Protein AF-A0A2G6ALK1-F1 (afdb_monomer)

Nearest PDB structures (foldseek):
  8uc6-assembly1_C  TM=1.997E-01  e=7.780E+00  Homo sapiens
  8w7u-assembly1_A  TM=1.482E-01  e=9.061E+00  Ureaplasma diversum

Foldseek 3Di:
DQAAAADQDPCNVVLLCQLPPLLAVPSVQVSLQVLLRYLYPVSLVSLVCQLVDPLFLNSNQSSVVSCVVSVHDDDHDDDDPDQSDPPVLVLLVVLLVVDDPPDDLVNSLVSCCVPPSNNSNSQCNHCPPCSSVVSRVSNVVD

Secondary structure (DSSP, 8-state):
----B-SPPTTHHHHHHHHT-TT-HHHHHHHHHHHTTB--HHHHHHHHHHHHH-SSHHHHHHHHHHHHHTT---PPPPPPSS-SSTTHHHHHHHHHHTS-TT--HHHHHHHHHHH-HHHHHHHHHHHGGGHHHHHHHHHHT-

Sequence (1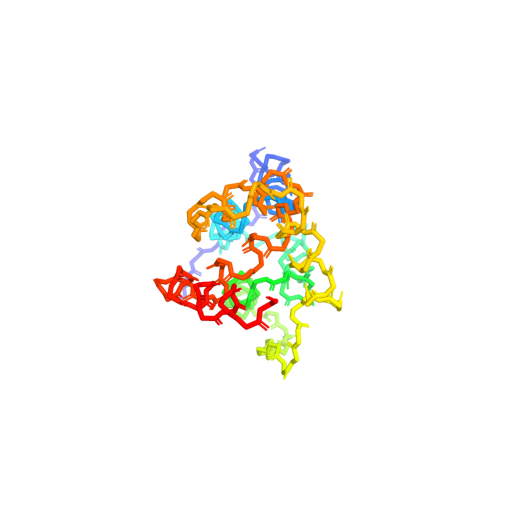42 aa):
MKQFETALPEQYQSLKKQANYTSSWRERLEAVNILSDYQHDKVIDLLKNRMQHDTVHQVQLAAYEALVAFGEDVEKPSPARFDIIKNTDKIFLRVKKSLPKDHTVADFADKLKRMRVDVFDAYEGDKGAEFMNWLEERWAKL

Mean predicted aligned error: 2.94 Å

Radius of gyration: 17.6 Å; Cα contacts (8 Å, |Δi|>4): 154; chains: 1; bounding box: 42×24×49 Å

pLDDT: mean 96.62, std 3.62, range [68.0, 98.81]

Solvent-accessible surface area (backbone atoms only — not comparable to full-atom values): 8066 Å² total; per-residue (Å²): 131,88,85,60,42,59,61,79,60,92,58,43,71,57,38,53,49,34,48,65,38,68,71,35,57,65,46,20,35,50,28,43,58,63,47,56,46,32,62,26,71,75,47,52,55,51,29,54,50,34,29,75,64,51,72,24,56,65,42,15,48,54,22,43,54,35,40,49,74,72,68,50,96,74,82,81,76,75,76,76,91,62,73,84,50,86,65,50,67,63,51,52,46,54,54,56,70,73,49,66,97,83,62,50,63,64,56,47,50,55,49,35,41,75,76,39,30,56,59,42,28,29,46,40,56,65,42,49,92,47,26,65,62,55,48,41,61,49,56,75,73,99

Structure (mmCIF, N/CA/C/O backbone):
data_AF-A0A2G6ALK1-F1
#
_entry.id   AF-A0A2G6ALK1-F1
#
loop_
_atom_site.group_PDB
_atom_site.id
_atom_site.type_symbol
_atom_site.label_atom_id
_atom_site.label_alt_id
_atom_site.label_comp_id
_atom_site.label_asym_id
_atom_site.label_entity_id
_atom_site.label_seq_id
_atom_site.pdbx_PDB_ins_code
_atom_site.Cartn_x
_atom_site.Cartn_y
_atom_site.Cartn_z
_atom_site.occupancy
_atom_site.B_iso_or_equiv
_atom_site.auth_seq_id
_atom_site.auth_comp_id
_atom_site.auth_asym_id
_atom_site.auth_atom_id
_atom_site.pdbx_PDB_model_num
ATOM 1 N N . MET A 1 1 ? -11.196 -13.275 24.392 1.00 68.00 1 MET A N 1
ATOM 2 C CA . MET A 1 1 ? -11.306 -12.036 23.595 1.00 68.00 1 MET A CA 1
ATOM 3 C C . MET A 1 1 ? -10.026 -11.250 23.788 1.00 68.00 1 MET A C 1
ATOM 5 O O . MET A 1 1 ? -9.578 -11.161 24.926 1.00 68.00 1 MET A O 1
ATOM 9 N N . LYS A 1 2 ? -9.415 -10.763 22.702 1.00 83.12 2 LYS A N 1
ATOM 10 C CA . LYS A 1 2 ? -8.300 -9.812 22.788 1.00 83.12 2 LYS A CA 1
ATOM 11 C C . LYS A 1 2 ? -8.836 -8.537 23.455 1.00 83.12 2 LYS A C 1
ATOM 13 O O . LYS A 1 2 ? -9.953 -8.132 23.146 1.00 83.12 2 LYS A O 1
ATOM 18 N N . GLN A 1 3 ? -8.106 -7.987 24.421 1.00 90.75 3 GLN A N 1
ATOM 19 C CA . GLN A 1 3 ? -8.417 -6.670 24.978 1.00 90.75 3 GLN A CA 1
ATOM 20 C C . GLN A 1 3 ? -7.775 -5.613 24.079 1.00 90.75 3 GLN A C 1
ATOM 22 O O . GLN A 1 3 ? -6.651 -5.814 23.620 1.00 90.75 3 GLN A O 1
ATOM 27 N N . PHE A 1 4 ? -8.502 -4.530 23.817 1.00 96.44 4 PHE A N 1
ATOM 28 C CA . PHE A 1 4 ? -8.040 -3.410 23.004 1.00 96.44 4 PHE A CA 1
ATOM 29 C C . PHE A 1 4 ? -7.939 -2.158 23.862 1.00 96.44 4 PHE A C 1
ATOM 31 O O . PHE A 1 4 ? -8.767 -1.937 24.749 1.00 96.44 4 PHE A O 1
ATOM 38 N N . GLU A 1 5 ? -6.956 -1.321 23.559 1.00 96.81 5 GLU A N 1
ATOM 39 C CA . GLU A 1 5 ? -6.865 0.012 24.135 1.00 96.81 5 GLU A CA 1
ATOM 40 C C . GLU A 1 5 ? -7.932 0.908 23.503 1.00 96.81 5 GLU A C 1
ATOM 42 O O . GLU A 1 5 ? -8.023 1.019 22.283 1.00 96.81 5 GLU A O 1
ATOM 47 N N . THR A 1 6 ? -8.753 1.568 24.316 1.00 96.81 6 THR A N 1
ATOM 48 C CA . THR A 1 6 ? -9.812 2.461 23.807 1.00 96.81 6 THR A CA 1
ATOM 49 C C . THR A 1 6 ? -9.368 3.919 23.744 1.00 96.81 6 THR A C 1
ATOM 51 O O . THR A 1 6 ? -10.036 4.757 23.139 1.00 96.81 6 THR A O 1
ATOM 54 N N . ALA A 1 7 ? -8.249 4.253 24.391 1.00 97.44 7 ALA A N 1
ATOM 55 C CA . ALA A 1 7 ? -7.640 5.568 24.291 1.00 97.44 7 ALA A CA 1
ATOM 56 C C . ALA A 1 7 ? -6.947 5.731 22.932 1.00 97.44 7 ALA A C 1
ATOM 58 O O . ALA A 1 7 ? -6.375 4.791 22.381 1.00 97.44 7 ALA A O 1
ATOM 59 N N . LEU A 1 8 ? -6.963 6.950 22.393 1.00 97.44 8 LEU A N 1
ATOM 60 C CA . LEU A 1 8 ? -6.185 7.261 21.200 1.00 97.44 8 LEU A CA 1
ATOM 61 C C . LEU A 1 8 ? -4.684 7.166 21.541 1.00 97.44 8 LEU A C 1
ATOM 63 O O . LEU A 1 8 ? -4.269 7.821 22.500 1.00 97.44 8 LEU A O 1
ATOM 67 N N . PRO A 1 9 ? -3.857 6.432 20.772 1.00 96.50 9 PRO A N 1
ATOM 68 C CA . PRO A 1 9 ? -2.429 6.344 21.057 1.00 96.50 9 PRO A CA 1
ATOM 69 C C . PRO A 1 9 ? -1.768 7.721 20.968 1.00 96.50 9 PRO A C 1
ATOM 71 O O . PRO A 1 9 ? -2.059 8.498 20.054 1.00 96.50 9 PRO A O 1
ATOM 74 N N . GLU A 1 10 ? -0.823 8.010 21.863 1.00 97.19 10 GLU A N 1
ATOM 75 C CA . GLU A 1 10 ? -0.085 9.283 21.871 1.00 97.19 10 GLU A CA 1
ATOM 76 C C . GLU A 1 10 ? 0.613 9.535 20.524 1.00 97.19 10 GLU A C 1
ATOM 78 O O . GLU A 1 10 ? 0.578 10.635 19.967 1.00 97.19 10 GLU A O 1
ATOM 83 N N . GLN A 1 11 ? 1.160 8.473 19.930 1.00 96.88 11 GLN A N 1
ATOM 84 C CA . GLN A 1 11 ? 1.807 8.481 18.623 1.00 96.88 11 GLN A CA 1
ATOM 85 C C . GLN A 1 11 ? 0.835 8.463 17.427 1.00 96.88 11 GLN A C 1
ATOM 87 O O . GLN A 1 11 ? 1.291 8.328 16.288 1.00 96.88 11 GLN A O 1
ATOM 92 N N . TYR A 1 12 ? -0.482 8.624 17.625 1.00 98.38 12 TYR A N 1
ATOM 93 C CA . TYR A 1 12 ? -1.487 8.518 16.555 1.00 98.38 12 TYR A CA 1
ATOM 94 C C . TYR A 1 12 ? -1.161 9.380 15.331 1.00 98.38 12 TYR A C 1
ATOM 96 O O . TYR A 1 12 ? -1.305 8.926 14.201 1.00 98.38 12 TYR A O 1
ATOM 104 N N . GLN A 1 13 ? -0.678 10.612 15.519 1.00 98.38 13 GLN A N 1
ATOM 105 C CA . GLN A 1 13 ? -0.331 11.480 14.385 1.00 98.38 13 GLN A CA 1
ATOM 106 C C . GLN A 1 13 ? 0.842 10.937 13.559 1.00 98.38 13 GLN A C 1
ATOM 108 O O . GLN A 1 13 ? 0.871 11.127 12.343 1.00 98.38 13 GLN A O 1
ATOM 113 N N . SER A 1 14 ? 1.795 10.257 14.199 1.00 98.12 14 SER A N 1
ATOM 114 C CA . SER A 1 14 ? 2.905 9.593 13.511 1.00 98.12 14 SER A CA 1
ATOM 115 C C . SER A 1 14 ? 2.406 8.362 12.754 1.00 98.12 14 SER A C 1
ATOM 117 O O . SER A 1 14 ? 2.618 8.257 11.548 1.00 98.12 14 SER A O 1
ATOM 119 N N . LEU A 1 15 ? 1.635 7.500 13.427 1.00 98.44 15 LEU A N 1
ATOM 120 C CA . LEU A 1 15 ? 1.046 6.298 12.826 1.00 98.44 15 LEU A CA 1
ATOM 121 C C . LEU A 1 15 ? 0.118 6.640 11.658 1.00 98.44 15 LEU A C 1
ATOM 123 O O . LEU A 1 15 ? 0.189 6.014 10.609 1.00 98.44 15 LEU A O 1
ATOM 127 N N . LYS A 1 16 ? -0.694 7.696 11.778 1.00 98.44 16 LYS A N 1
ATOM 128 C CA . LYS A 1 16 ? -1.539 8.189 10.686 1.00 98.44 16 LYS A CA 1
ATOM 129 C C . LYS A 1 16 ? -0.708 8.618 9.477 1.00 98.44 16 LYS A C 1
ATOM 131 O O . LYS A 1 16 ? -1.114 8.357 8.347 1.00 98.44 16 LYS A O 1
ATOM 136 N N . LYS A 1 17 ? 0.426 9.296 9.683 1.00 98.12 17 LYS A N 1
ATOM 137 C CA . LYS A 1 17 ? 1.324 9.676 8.581 1.00 98.12 17 LYS A CA 1
ATOM 138 C C . LYS A 1 17 ? 1.932 8.441 7.922 1.00 98.12 17 LYS A C 1
ATOM 140 O O . LYS A 1 17 ? 1.883 8.359 6.702 1.00 98.12 17 LYS A O 1
ATOM 145 N N . GLN A 1 18 ? 2.420 7.486 8.714 1.00 98.00 18 GLN A N 1
ATOM 146 C CA . GLN A 1 18 ? 2.992 6.228 8.218 1.00 98.00 18 GLN A CA 1
ATOM 147 C C . GLN A 1 18 ? 1.959 5.405 7.440 1.00 98.00 18 GLN A C 1
ATOM 149 O O . GLN A 1 18 ? 2.212 5.035 6.301 1.00 98.00 18 GLN A O 1
ATOM 154 N N . ALA A 1 19 ? 0.749 5.234 7.978 1.00 97.50 19 ALA A N 1
ATOM 155 C CA . ALA A 1 19 ? -0.360 4.552 7.309 1.00 97.50 19 ALA A CA 1
ATOM 156 C C . ALA A 1 19 ? -0.760 5.216 5.978 1.00 97.50 19 ALA A C 1
ATOM 158 O O . ALA A 1 19 ? -1.230 4.541 5.071 1.00 97.50 19 ALA A O 1
ATOM 159 N N . ASN A 1 20 ? -0.557 6.527 5.823 1.00 95.06 20 ASN A N 1
ATOM 160 C CA . ASN A 1 20 ? -0.838 7.246 4.575 1.00 95.06 20 ASN A CA 1
ATOM 161 C C . ASN A 1 20 ? 0.405 7.456 3.694 1.00 95.06 20 ASN A C 1
ATOM 163 O O . ASN A 1 20 ? 0.319 8.138 2.671 1.00 95.06 20 ASN A O 1
ATOM 167 N N . TYR A 1 21 ? 1.560 6.896 4.061 1.00 93.50 21 TYR A N 1
ATOM 168 C CA . TYR A 1 21 ? 2.795 7.090 3.317 1.00 93.50 21 TYR A CA 1
ATOM 169 C C . TYR A 1 21 ? 2.830 6.196 2.072 1.00 93.50 21 TYR A C 1
ATOM 171 O O . TYR A 1 21 ? 3.029 4.982 2.125 1.00 93.50 21 TYR A O 1
ATOM 179 N N . THR A 1 22 ? 2.622 6.809 0.909 1.00 89.75 22 THR A N 1
ATOM 180 C CA . THR A 1 22 ? 2.439 6.102 -0.369 1.00 89.75 22 THR A CA 1
ATOM 181 C C . THR A 1 22 ? 3.716 5.484 -0.938 1.00 89.75 22 THR A C 1
ATOM 183 O O . THR A 1 22 ? 3.650 4.799 -1.951 1.00 89.75 22 THR A O 1
ATOM 186 N N . SER A 1 23 ? 4.875 5.748 -0.332 1.00 92.94 23 SER A N 1
ATOM 187 C CA . SER A 1 23 ? 6.180 5.291 -0.831 1.00 92.94 23 SER A CA 1
ATOM 188 C C . SER A 1 23 ? 6.711 4.039 -0.122 1.00 92.94 23 SER A C 1
ATOM 190 O O . SER A 1 23 ? 7.815 3.606 -0.445 1.00 92.94 23 SER A O 1
ATOM 192 N N . SER A 1 24 ? 5.991 3.512 0.876 1.00 97.19 24 SER A N 1
ATOM 193 C CA . SER A 1 24 ? 6.388 2.306 1.612 1.00 97.19 24 SER A CA 1
ATOM 194 C C . SER A 1 24 ? 5.175 1.559 2.169 1.00 97.19 24 SER A C 1
ATOM 196 O O . SER A 1 24 ? 4.623 1.913 3.210 1.00 97.19 24 SER A O 1
ATOM 198 N N . TRP A 1 25 ? 4.769 0.483 1.503 1.00 98.19 25 TRP A N 1
ATOM 199 C CA . TRP A 1 25 ? 3.703 -0.410 1.942 1.00 98.19 25 TRP A CA 1
ATOM 200 C C . TRP A 1 25 ? 4.069 -1.118 3.242 1.00 98.19 25 TRP A C 1
ATOM 202 O O . TRP A 1 25 ? 3.182 -1.423 4.031 1.00 98.19 25 TRP A O 1
ATOM 212 N N . ARG A 1 26 ? 5.369 -1.325 3.497 1.00 98.00 26 ARG A N 1
ATOM 213 C CA . ARG A 1 26 ? 5.871 -1.890 4.755 1.00 98.00 26 ARG A CA 1
ATOM 214 C C . ARG A 1 26 ? 5.605 -0.953 5.927 1.00 98.00 26 ARG A C 1
ATOM 216 O O . ARG A 1 26 ? 5.141 -1.413 6.960 1.00 98.00 26 ARG A O 1
ATOM 223 N N . GLU A 1 27 ? 5.830 0.350 5.755 1.00 98.12 27 GLU A N 1
ATOM 224 C CA . GLU A 1 27 ? 5.471 1.342 6.779 1.00 98.12 27 GLU A CA 1
ATOM 225 C C . GLU A 1 27 ? 3.957 1.435 6.967 1.00 98.12 27 GLU A C 1
ATOM 227 O O . GLU A 1 27 ? 3.488 1.527 8.101 1.00 98.12 27 GLU A O 1
ATOM 232 N N . ARG A 1 28 ? 3.178 1.363 5.877 1.00 98.56 28 ARG A N 1
ATOM 233 C CA . ARG A 1 28 ? 1.713 1.334 5.987 1.00 98.56 28 ARG A CA 1
ATOM 234 C C . ARG A 1 28 ? 1.226 0.101 6.742 1.00 98.56 28 ARG A C 1
ATOM 236 O O . ARG A 1 28 ? 0.379 0.235 7.620 1.00 98.56 28 ARG A O 1
ATOM 243 N N . LEU A 1 29 ? 1.770 -1.074 6.424 1.00 98.69 29 LEU A N 1
ATOM 244 C CA . LEU A 1 29 ? 1.442 -2.334 7.085 1.00 98.69 29 LEU A CA 1
ATOM 245 C C . LEU A 1 29 ? 1.816 -2.295 8.567 1.00 98.69 29 LEU A C 1
ATOM 247 O O . LEU A 1 29 ? 0.996 -2.649 9.405 1.00 98.69 29 LEU A O 1
ATOM 251 N N . GLU A 1 30 ? 3.019 -1.826 8.891 1.00 98.56 30 GLU A N 1
ATOM 252 C CA . GLU A 1 30 ? 3.473 -1.706 10.275 1.00 98.56 30 GLU A CA 1
ATOM 253 C C . GLU A 1 30 ? 2.571 -0.765 11.078 1.00 98.56 30 GLU A C 1
ATOM 255 O O . GLU A 1 30 ? 2.112 -1.110 12.166 1.00 98.56 30 GLU A O 1
ATOM 260 N N . ALA A 1 31 ? 2.226 0.394 10.512 1.00 98.69 31 ALA A N 1
ATOM 261 C CA . ALA A 1 31 ? 1.306 1.320 11.155 1.00 98.69 31 ALA A CA 1
ATOM 262 C C . ALA A 1 31 ? -0.080 0.695 11.377 1.00 98.69 31 ALA A C 1
ATOM 264 O O . ALA A 1 31 ? -0.652 0.870 12.450 1.00 98.69 31 ALA A O 1
ATOM 265 N N . VAL A 1 32 ? -0.611 -0.047 10.398 1.00 98.69 32 VAL A N 1
ATOM 266 C CA . VAL A 1 32 ? -1.879 -0.788 10.528 1.00 98.69 32 VAL A CA 1
ATOM 267 C C . VAL A 1 32 ? -1.796 -1.838 11.637 1.00 98.69 32 VAL A C 1
ATOM 269 O O . VAL A 1 32 ? -2.710 -1.914 12.456 1.00 98.69 32 VAL A O 1
ATOM 272 N N . ASN A 1 33 ? -0.698 -2.591 11.716 1.00 98.69 33 ASN A N 1
ATOM 273 C CA . ASN A 1 33 ? -0.492 -3.600 12.754 1.00 98.69 33 ASN A CA 1
ATOM 274 C C . ASN A 1 33 ? -0.470 -2.971 14.151 1.00 98.69 33 ASN A C 1
ATOM 276 O O . ASN A 1 33 ? -1.189 -3.437 15.030 1.00 98.69 33 ASN A O 1
ATOM 280 N N . ILE A 1 34 ? 0.273 -1.877 14.346 1.00 98.44 34 ILE A N 1
ATOM 281 C CA . ILE A 1 34 ? 0.314 -1.159 15.632 1.00 98.44 34 ILE A CA 1
ATOM 282 C C . ILE A 1 34 ? -1.071 -0.598 15.983 1.00 98.44 34 ILE A C 1
ATOM 284 O O . ILE A 1 34 ? -1.525 -0.689 17.119 1.00 98.44 34 ILE A O 1
ATOM 288 N N . LEU A 1 35 ? -1.771 -0.018 15.006 1.00 98.56 35 LEU A N 1
ATOM 289 C CA . LEU A 1 35 ? -3.109 0.537 15.204 1.00 98.56 35 LEU A CA 1
ATOM 290 C C . LEU A 1 35 ? -4.166 -0.537 15.514 1.00 98.56 35 LEU A C 1
ATOM 292 O O . LEU A 1 35 ? -5.178 -0.213 16.128 1.00 98.56 35 LEU A O 1
ATOM 296 N N . SER A 1 36 ? -3.931 -1.803 15.157 1.00 98.06 36 SER A N 1
ATOM 297 C CA . SER A 1 36 ? -4.853 -2.918 15.435 1.00 98.06 36 SER A CA 1
ATOM 298 C C . SER A 1 36 ? -5.024 -3.248 16.927 1.00 98.06 36 SER A C 1
ATOM 300 O O . SER A 1 36 ? -5.912 -4.020 17.294 1.00 98.06 36 SER A O 1
ATOM 302 N N . ASP A 1 37 ? -4.200 -2.658 17.794 1.00 98.12 37 ASP A N 1
ATOM 303 C CA . ASP A 1 37 ? -4.320 -2.779 19.249 1.00 98.12 37 ASP A CA 1
ATOM 304 C C . ASP A 1 37 ? -5.221 -1.693 19.870 1.00 98.12 37 ASP A C 1
ATOM 306 O O . ASP A 1 37 ? -5.577 -1.798 21.044 1.00 98.12 37 ASP A O 1
ATOM 310 N N . TYR A 1 38 ? -5.631 -0.682 19.089 1.00 98.38 38 TYR A N 1
ATOM 311 C CA . TYR A 1 38 ? -6.363 0.494 19.567 1.00 98.38 38 TYR A CA 1
ATOM 312 C C . TYR A 1 38 ? -7.770 0.592 18.962 1.00 98.38 38 TYR A C 1
ATOM 314 O O . TYR A 1 38 ? -7.956 1.077 17.843 1.00 98.38 38 TYR A O 1
ATOM 322 N N . GLN A 1 39 ? -8.787 0.199 19.728 1.00 98.06 39 GLN A N 1
ATOM 323 C CA . GLN A 1 39 ? -10.191 0.313 19.337 1.00 98.06 39 GLN A CA 1
ATOM 324 C C . GLN A 1 39 ? -10.736 1.705 19.685 1.00 98.06 39 GLN A C 1
ATOM 326 O O . GLN A 1 39 ? -11.411 1.915 20.691 1.00 98.06 39 GLN A O 1
ATOM 331 N N . HIS A 1 40 ? -10.426 2.671 18.826 1.00 98.44 40 HIS A N 1
ATOM 332 C CA . HIS A 1 40 ? -10.875 4.056 18.938 1.00 98.44 40 HIS A CA 1
ATOM 333 C C . HIS A 1 40 ? -11.418 4.535 17.581 1.00 98.44 40 HIS A C 1
ATOM 335 O O . HIS A 1 40 ? -10.818 4.243 16.550 1.00 98.44 40 HIS A O 1
ATOM 341 N N . ASP A 1 41 ? -12.467 5.365 17.557 1.00 98.38 41 ASP A N 1
ATOM 342 C CA . ASP A 1 41 ? -13.154 5.830 16.332 1.00 98.38 41 ASP A CA 1
ATOM 343 C C . ASP A 1 41 ? -12.204 6.329 15.229 1.00 98.38 41 ASP A C 1
ATOM 345 O O . ASP A 1 41 ? -12.220 5.846 14.104 1.00 98.38 41 ASP A O 1
ATOM 349 N N . LYS A 1 42 ? -11.282 7.241 15.564 1.00 98.38 42 LYS A N 1
ATOM 350 C CA . LYS A 1 42 ? -10.257 7.737 14.622 1.00 98.38 42 LYS A CA 1
ATOM 351 C C . LYS A 1 42 ? -9.364 6.642 14.023 1.00 98.38 42 LYS A C 1
ATOM 353 O O . LYS A 1 42 ? -8.877 6.804 12.906 1.00 98.38 42 LYS A O 1
ATOM 358 N N . VAL A 1 43 ? -9.094 5.581 14.779 1.00 98.69 43 VAL A N 1
ATOM 359 C CA . VAL A 1 43 ? -8.318 4.432 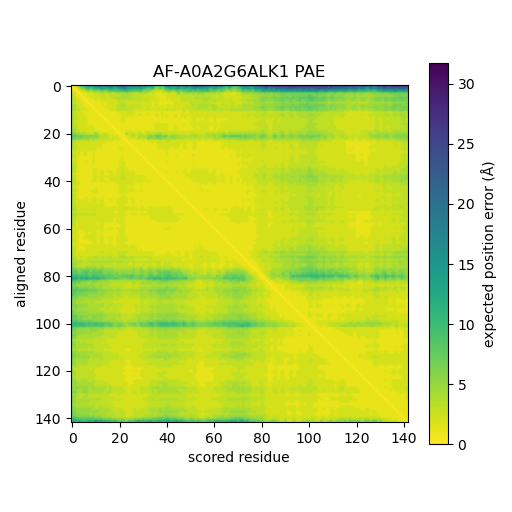14.306 1.00 98.69 43 VAL A CA 1
ATOM 360 C C . VAL A 1 43 ? -9.176 3.588 13.371 1.00 98.69 43 VAL A C 1
ATOM 362 O O . VAL A 1 43 ? -8.731 3.289 12.266 1.00 98.69 43 VAL A O 1
ATOM 365 N N 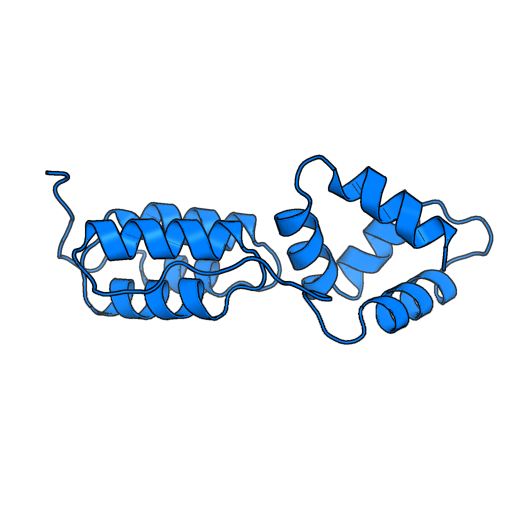. ILE A 1 44 ? -10.421 3.299 13.756 1.00 98.75 44 ILE A N 1
ATOM 366 C CA . ILE A 1 44 ? -11.405 2.591 12.925 1.00 98.75 44 ILE A CA 1
ATOM 367 C C . ILE A 1 44 ? -11.580 3.296 11.572 1.00 98.75 44 ILE A C 1
ATOM 369 O O . ILE A 1 44 ? -11.470 2.653 10.529 1.00 98.75 44 ILE A O 1
ATOM 373 N N . ASP A 1 45 ? -11.754 4.619 11.564 1.00 98.62 45 ASP A N 1
ATOM 374 C CA . ASP A 1 45 ? -11.874 5.421 10.340 1.00 98.62 45 ASP A CA 1
ATOM 375 C C . ASP A 1 45 ? -10.646 5.281 9.425 1.00 98.62 45 ASP A C 1
ATOM 377 O O . ASP A 1 45 ? -10.765 5.113 8.206 1.00 98.62 45 ASP A O 1
ATOM 381 N N . LEU A 1 46 ? -9.445 5.333 10.009 1.00 98.69 46 LEU A N 1
ATOM 382 C CA . LEU A 1 46 ? -8.193 5.183 9.272 1.00 98.69 46 LEU A CA 1
ATOM 383 C C . LEU A 1 46 ? -8.049 3.770 8.690 1.00 98.69 46 LEU A C 1
ATOM 385 O O . LEU A 1 46 ? -7.667 3.628 7.527 1.00 98.69 46 LEU A O 1
ATOM 389 N N . LEU A 1 47 ? -8.381 2.736 9.465 1.00 98.81 47 LEU A N 1
ATOM 390 C CA . LEU A 1 47 ? -8.329 1.346 9.016 1.00 98.81 47 LEU A CA 1
ATOM 391 C C . LEU A 1 47 ? -9.358 1.073 7.915 1.00 98.81 47 LEU A C 1
ATOM 393 O O . LEU A 1 47 ? -9.002 0.455 6.915 1.00 98.81 47 LEU A O 1
ATOM 397 N N . LYS A 1 48 ? -10.586 1.604 8.015 1.00 98.69 48 LYS A N 1
ATOM 398 C CA . LYS A 1 48 ? -11.591 1.511 6.937 1.00 98.69 48 LYS A CA 1
ATOM 399 C C . LYS A 1 48 ? -11.057 2.108 5.638 1.00 98.69 48 LYS A C 1
ATOM 401 O O . LYS A 1 48 ? -11.166 1.487 4.581 1.00 98.69 48 LYS A O 1
ATOM 406 N N . ASN A 1 49 ? -10.404 3.269 5.716 1.00 98.19 49 ASN A N 1
ATOM 407 C CA . ASN A 1 49 ? -9.779 3.889 4.552 1.00 98.19 49 ASN A CA 1
ATOM 408 C C . ASN A 1 49 ? -8.658 3.019 3.951 1.00 98.19 49 ASN A C 1
ATOM 410 O O . ASN A 1 49 ? -8.591 2.879 2.731 1.00 98.19 49 ASN A O 1
ATOM 414 N N . ARG A 1 50 ? -7.794 2.413 4.779 1.00 98.19 50 ARG A N 1
ATOM 415 C CA . ARG A 1 50 ? -6.732 1.501 4.307 1.00 98.19 50 ARG A CA 1
ATOM 416 C C . ARG A 1 50 ? -7.290 0.231 3.680 1.00 98.19 50 ARG A C 1
ATOM 418 O O . ARG A 1 50 ? -6.878 -0.128 2.583 1.00 98.19 50 ARG A O 1
ATOM 425 N N . MET A 1 51 ? -8.270 -0.393 4.321 1.00 98.38 51 MET A N 1
ATOM 426 C CA . MET A 1 51 ? -8.962 -1.569 3.802 1.00 98.38 51 MET A CA 1
ATOM 427 C C . MET A 1 51 ? -9.547 -1.321 2.404 1.00 98.38 51 MET A C 1
ATOM 429 O O . MET A 1 51 ? -9.412 -2.165 1.523 1.00 98.38 51 MET A O 1
ATOM 433 N N . GLN A 1 52 ? -10.171 -0.158 2.189 1.00 97.00 52 GLN A N 1
ATOM 434 C CA . GLN A 1 52 ? -10.857 0.163 0.933 1.00 97.00 52 GLN A CA 1
ATOM 435 C C . GLN A 1 52 ? -9.930 0.670 -0.177 1.00 97.00 52 GLN A C 1
ATOM 437 O O . GLN A 1 52 ? -10.244 0.500 -1.357 1.00 97.00 52 GLN A O 1
ATOM 442 N N . HIS A 1 53 ? -8.832 1.347 0.172 1.00 95.81 53 HIS A N 1
ATOM 443 C CA . HIS A 1 53 ? -8.090 2.166 -0.791 1.00 95.81 53 HIS A CA 1
ATOM 444 C C . HIS A 1 53 ? -6.584 1.928 -0.838 1.00 95.81 53 HIS A C 1
ATOM 446 O O . HIS A 1 53 ? -5.918 2.567 -1.657 1.00 95.81 53 HIS A O 1
ATOM 452 N N . ASP A 1 54 ? -6.011 1.060 0.001 1.00 97.56 54 ASP A N 1
ATOM 453 C CA . ASP A 1 54 ? -4.593 0.739 -0.165 1.00 97.56 54 ASP A CA 1
ATOM 454 C C . ASP A 1 54 ? -4.350 0.043 -1.509 1.00 97.56 54 ASP A C 1
ATOM 456 O O . ASP A 1 54 ? -5.181 -0.732 -1.979 1.00 97.56 54 ASP A O 1
ATOM 460 N N . THR A 1 55 ? -3.216 0.324 -2.143 1.00 95.81 55 THR A N 1
ATOM 461 C CA . THR A 1 55 ? -2.824 -0.328 -3.398 1.00 95.81 55 THR A CA 1
ATOM 462 C C . THR A 1 55 ? -2.282 -1.734 -3.169 1.00 95.81 55 THR A C 1
ATOM 464 O O . THR A 1 55 ? -2.235 -2.521 -4.111 1.00 95.81 55 THR A O 1
ATOM 467 N N . VAL A 1 56 ? -1.884 -2.064 -1.935 1.00 97.38 56 VAL A N 1
ATOM 468 C CA . VAL A 1 56 ? -1.305 -3.360 -1.578 1.00 97.38 56 VAL A CA 1
ATOM 469 C C . VAL A 1 56 ? -2.320 -4.190 -0.803 1.00 97.38 56 VAL A C 1
ATOM 471 O O . VAL A 1 56 ? -2.725 -3.839 0.307 1.00 97.38 56 VAL A O 1
ATOM 474 N N . HIS A 1 57 ? -2.700 -5.336 -1.372 1.00 96.69 57 HIS A N 1
ATOM 475 C CA . HIS A 1 57 ? -3.745 -6.198 -0.818 1.00 96.69 57 HIS A CA 1
ATOM 476 C C . HIS A 1 57 ? -3.436 -6.688 0.606 1.00 96.69 57 HIS A C 1
ATOM 478 O O . HIS A 1 57 ? -4.333 -6.777 1.438 1.00 96.69 57 HIS A O 1
ATOM 484 N N . GLN A 1 58 ? -2.165 -6.930 0.930 1.00 97.25 58 GLN A N 1
ATOM 485 C CA . GLN A 1 58 ? -1.760 -7.314 2.284 1.00 97.25 58 GLN A CA 1
ATOM 486 C C . GLN A 1 58 ? -2.065 -6.225 3.328 1.00 97.25 58 GLN A C 1
ATOM 488 O O . GLN A 1 58 ? -2.498 -6.546 4.432 1.00 97.25 58 GLN A O 1
ATOM 493 N N . VAL A 1 59 ? -1.899 -4.942 2.983 1.00 98.38 59 VAL A N 1
ATOM 494 C CA . VAL A 1 59 ? -2.263 -3.823 3.871 1.00 98.38 59 VAL A CA 1
ATOM 495 C C . VAL A 1 59 ? -3.781 -3.752 4.034 1.00 98.38 59 VAL A C 1
ATOM 497 O O . VAL A 1 59 ? -4.275 -3.551 5.143 1.00 98.38 59 VAL A O 1
ATOM 500 N N . GLN A 1 60 ? -4.528 -3.972 2.944 1.00 98.56 60 GLN A N 1
ATOM 501 C CA . GLN A 1 60 ? -5.990 -4.025 2.993 1.00 98.56 60 GLN A CA 1
ATOM 502 C C . GLN A 1 60 ? -6.482 -5.143 3.925 1.00 98.56 60 GLN A C 1
ATOM 504 O O . GLN A 1 60 ? -7.386 -4.917 4.727 1.00 98.56 60 GLN A O 1
ATOM 509 N N . LEU A 1 61 ? -5.885 -6.337 3.829 1.00 98.50 61 LEU A N 1
ATOM 510 C CA . LEU A 1 61 ? -6.240 -7.495 4.650 1.00 98.50 61 LEU A CA 1
ATOM 511 C C . LEU A 1 61 ? -5.923 -7.278 6.128 1.00 98.50 61 LEU A C 1
ATOM 513 O O . LEU A 1 61 ? -6.781 -7.553 6.958 1.00 98.50 61 LEU A O 1
ATOM 517 N N . ALA A 1 62 ? -4.752 -6.729 6.459 1.00 98.62 62 ALA A N 1
ATOM 518 C CA . ALA A 1 62 ? -4.408 -6.419 7.847 1.00 98.62 62 ALA A CA 1
ATOM 519 C C . ALA A 1 62 ? -5.405 -5.422 8.469 1.00 98.62 62 ALA A C 1
ATOM 521 O O . ALA A 1 62 ? -5.853 -5.596 9.602 1.00 98.62 62 ALA A O 1
ATOM 522 N N . ALA A 1 63 ? -5.822 -4.409 7.702 1.00 98.81 63 ALA A N 1
ATOM 523 C CA . ALA A 1 63 ? -6.832 -3.457 8.152 1.00 98.81 63 ALA A CA 1
ATOM 524 C C . ALA A 1 63 ? -8.217 -4.111 8.308 1.00 98.81 63 ALA A C 1
ATOM 526 O O . ALA A 1 63 ? -8.903 -3.855 9.295 1.00 98.81 63 ALA A O 1
ATOM 527 N N . TYR A 1 64 ? -8.611 -4.979 7.371 1.00 98.81 64 TYR A N 1
ATOM 528 C CA . TYR A 1 64 ? -9.842 -5.770 7.458 1.00 98.81 64 TYR A CA 1
ATOM 529 C C . TYR A 1 64 ? -9.871 -6.655 8.712 1.00 98.81 64 TYR A C 1
ATOM 531 O O . TYR A 1 64 ? -10.853 -6.643 9.449 1.00 98.81 64 TYR A O 1
ATOM 539 N N . GLU A 1 65 ? -8.795 -7.394 8.984 1.00 98.69 65 GLU A N 1
ATOM 540 C CA . GLU A 1 65 ? -8.703 -8.288 10.142 1.00 98.69 65 GLU A CA 1
ATOM 541 C C . GLU A 1 65 ? -8.826 -7.522 11.463 1.00 98.69 65 GLU A C 1
ATOM 543 O O . GLU A 1 65 ? -9.546 -7.961 12.361 1.00 98.69 65 GLU A O 1
ATOM 548 N N . ALA A 1 66 ? -8.193 -6.349 11.560 1.00 98.56 66 ALA A N 1
ATOM 549 C CA . ALA A 1 66 ? -8.330 -5.466 12.714 1.00 98.56 66 ALA A CA 1
ATOM 550 C C . ALA A 1 66 ? -9.779 -4.979 12.902 1.00 98.56 66 ALA A C 1
ATOM 552 O O . ALA A 1 66 ? -10.315 -5.049 14.005 1.00 98.56 66 ALA A O 1
ATOM 553 N N . LEU A 1 67 ? -10.442 -4.548 11.824 1.00 98.75 67 LEU A N 1
ATOM 554 C CA . LEU A 1 67 ? -11.834 -4.084 11.862 1.00 98.75 67 LEU A CA 1
ATOM 555 C C . LEU A 1 67 ? -12.804 -5.196 12.289 1.00 98.75 67 LEU A C 1
ATOM 557 O O . LEU A 1 67 ? -13.6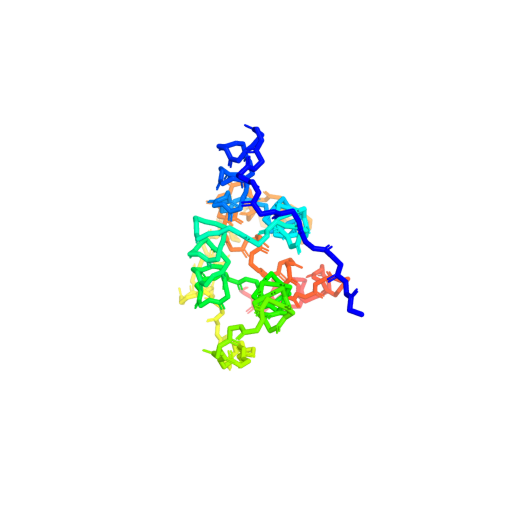37 -4.976 13.166 1.00 98.75 67 LEU A O 1
ATOM 561 N N . VAL A 1 68 ? -12.652 -6.408 11.747 1.00 98.44 68 VAL A N 1
ATOM 562 C CA . VAL A 1 68 ? -13.438 -7.577 12.175 1.00 98.44 68 VAL A CA 1
ATOM 563 C C . VAL A 1 68 ? -13.196 -7.886 13.653 1.00 98.44 68 VAL A C 1
ATOM 565 O O . VAL A 1 68 ? -14.140 -8.188 14.382 1.00 98.44 68 VAL A O 1
ATOM 568 N N . ALA A 1 69 ? -11.950 -7.779 14.124 1.00 98.06 69 ALA A N 1
ATOM 569 C CA . ALA A 1 69 ? -11.618 -7.998 15.529 1.00 98.06 69 ALA A CA 1
ATOM 570 C C . ALA A 1 69 ? -12.250 -6.945 16.461 1.00 98.06 69 ALA A C 1
ATOM 572 O O . ALA A 1 69 ? -12.606 -7.277 17.593 1.00 98.06 69 ALA A O 1
ATOM 573 N N . PHE A 1 70 ? -12.445 -5.714 15.978 1.00 97.81 70 PHE A N 1
ATOM 574 C CA . PHE A 1 70 ? -13.197 -4.659 16.667 1.00 97.81 70 PHE A CA 1
ATOM 575 C C . PHE A 1 70 ? -14.722 -4.861 16.623 1.00 97.81 70 PHE A C 1
ATOM 577 O O . PHE A 1 70 ? -15.447 -4.162 17.329 1.00 97.81 70 PHE A O 1
ATOM 584 N N . GLY A 1 71 ? -15.217 -5.828 15.845 1.00 97.56 71 GLY A N 1
ATOM 585 C CA . GLY A 1 71 ? -16.646 -6.090 15.670 1.00 97.56 71 GLY A CA 1
ATOM 586 C C . GLY A 1 71 ? -17.318 -5.203 14.619 1.00 97.56 71 GLY A C 1
ATOM 587 O O . GLY A 1 71 ? -18.542 -5.096 14.616 1.00 97.56 71 GLY A O 1
ATOM 588 N N . GLU A 1 72 ? -16.541 -4.566 13.741 1.00 98.25 72 GLU A N 1
ATOM 589 C CA . GLU A 1 72 ? -17.074 -3.778 12.631 1.00 98.25 72 GLU A CA 1
ATOM 590 C C . GLU A 1 72 ? -17.663 -4.685 11.542 1.00 98.25 72 GLU A C 1
ATOM 592 O O . GLU A 1 72 ? -17.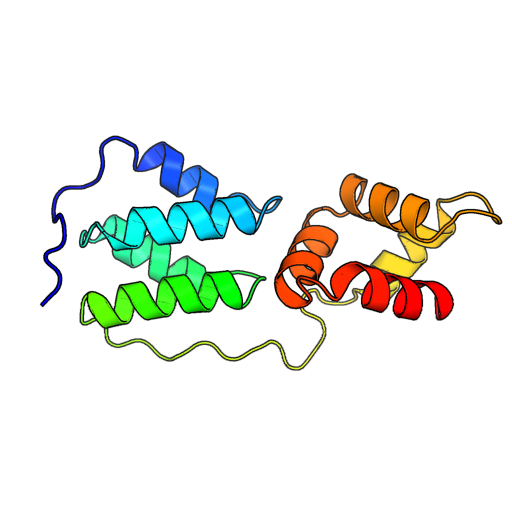082 -5.711 11.181 1.00 98.25 72 GLU A O 1
ATOM 597 N N . ASP A 1 73 ? -18.794 -4.267 10.975 1.00 97.81 73 ASP A N 1
ATOM 598 C CA . ASP A 1 73 ? -19.410 -4.924 9.821 1.00 97.81 73 ASP A CA 1
ATOM 599 C C . ASP A 1 73 ? -18.754 -4.416 8.529 1.00 97.81 73 ASP A C 1
ATOM 601 O O . ASP A 1 73 ? -19.045 -3.319 8.042 1.00 97.81 73 ASP A O 1
ATOM 605 N N . VAL A 1 74 ? -17.779 -5.175 8.023 1.00 98.06 74 VAL A N 1
ATOM 606 C CA . VAL A 1 74 ? -16.982 -4.822 6.843 1.00 98.06 74 VAL A CA 1
ATOM 607 C C . VAL A 1 74 ? -16.807 -6.007 5.902 1.00 98.06 74 VAL A C 1
ATOM 609 O O . VAL A 1 74 ? -16.677 -7.156 6.319 1.00 98.06 74 VAL A O 1
ATOM 612 N N . GLU A 1 75 ? -16.750 -5.719 4.604 1.00 97.25 75 GLU A N 1
ATOM 613 C CA . GLU A 1 75 ? -16.530 -6.735 3.577 1.00 97.25 75 GLU A CA 1
ATOM 614 C C . GLU A 1 75 ? -15.039 -6.999 3.356 1.00 97.25 75 GLU A C 1
ATOM 616 O O . GLU A 1 75 ? -14.221 -6.077 3.286 1.00 97.25 75 GLU A O 1
ATOM 621 N N . LYS A 1 76 ? -14.684 -8.278 3.186 1.00 97.50 76 LYS A N 1
ATOM 622 C CA . LYS A 1 76 ? -13.305 -8.676 2.900 1.00 97.50 76 LYS A CA 1
ATOM 623 C C . LYS A 1 76 ? -12.854 -8.101 1.549 1.00 97.50 76 LYS A C 1
ATOM 625 O O . LYS A 1 76 ? -13.514 -8.363 0.538 1.00 97.50 76 LYS A O 1
ATOM 630 N N . PRO A 1 77 ? -11.714 -7.388 1.484 1.00 96.44 77 PRO A N 1
ATOM 631 C CA . PRO A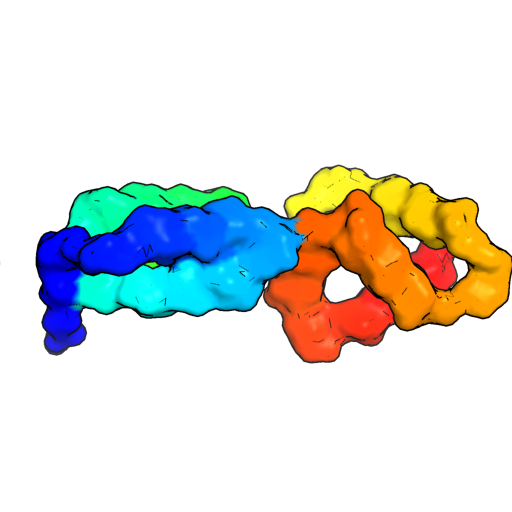 1 77 ? -11.202 -6.875 0.223 1.00 96.44 77 PRO A CA 1
ATOM 632 C C . PRO A 1 77 ? -10.857 -8.027 -0.728 1.00 96.44 77 PRO A C 1
ATOM 634 O O . PRO A 1 77 ? -10.457 -9.115 -0.307 1.00 96.44 77 PRO A O 1
ATOM 637 N N . SER A 1 78 ? -11.002 -7.782 -2.029 1.00 93.19 78 SER A N 1
ATOM 638 C CA . SER A 1 78 ? -10.597 -8.719 -3.081 1.00 93.19 78 SER A CA 1
ATOM 639 C C . SER A 1 78 ? -9.285 -8.264 -3.725 1.00 93.19 78 SER A C 1
ATOM 641 O O . SER A 1 78 ? -9.107 -7.061 -3.922 1.00 93.19 78 SER A O 1
ATOM 643 N N . PRO A 1 79 ? -8.397 -9.192 -4.120 1.00 89.56 79 PRO A N 1
ATOM 644 C CA . PRO A 1 79 ? -7.214 -8.851 -4.900 1.00 89.56 79 PRO A CA 1
ATOM 645 C C . PRO A 1 79 ? -7.571 -8.131 -6.208 1.00 89.56 79 PRO A C 1
ATOM 647 O O . PRO A 1 79 ? -8.640 -8.353 -6.792 1.00 89.56 79 PRO A O 1
ATOM 650 N N . ALA A 1 80 ? -6.650 -7.304 -6.705 1.00 87.56 80 ALA A N 1
ATOM 651 C CA . ALA A 1 80 ? -6.817 -6.640 -7.991 1.00 87.56 80 ALA A CA 1
ATOM 652 C C . ALA A 1 80 ? -6.927 -7.677 -9.127 1.00 87.56 80 ALA A C 1
ATOM 654 O O . ALA A 1 80 ? -6.079 -8.552 -9.278 1.00 87.56 80 ALA A O 1
ATOM 655 N N . ARG A 1 81 ? -7.981 -7.573 -9.950 1.00 83.44 81 ARG A N 1
ATOM 656 C CA . ARG A 1 81 ? -8.184 -8.442 -11.131 1.00 83.44 81 ARG A CA 1
ATOM 657 C C . ARG A 1 81 ? -7.407 -7.985 -12.368 1.00 83.44 81 ARG A C 1
ATOM 659 O O . ARG A 1 81 ? -7.261 -8.746 -13.317 1.00 83.44 81 ARG A O 1
ATOM 666 N N . PHE A 1 82 ? -6.966 -6.733 -12.367 1.00 88.25 82 PHE A N 1
ATOM 667 C CA . PHE A 1 82 ? -6.260 -6.070 -13.462 1.00 88.25 82 PHE A CA 1
ATOM 668 C C . PHE A 1 82 ? -5.015 -5.371 -12.905 1.00 88.25 82 PHE A C 1
ATOM 670 O O . PHE A 1 82 ? -4.666 -5.575 -11.743 1.00 88.25 82 PHE A O 1
ATOM 677 N N . ASP A 1 83 ? -4.374 -4.522 -13.712 1.00 90.50 83 ASP A N 1
ATOM 678 C CA . ASP A 1 83 ? -3.299 -3.646 -13.246 1.00 90.50 83 ASP A CA 1
ATOM 679 C C . ASP A 1 83 ? -3.692 -2.931 -11.944 1.00 90.50 83 ASP A C 1
ATOM 681 O O . ASP A 1 83 ? -4.708 -2.230 -11.898 1.00 90.50 83 ASP A O 1
ATOM 685 N N . ILE A 1 84 ? -2.840 -3.042 -10.919 1.00 93.94 84 ILE A N 1
ATOM 686 C CA . ILE A 1 84 ? -3.010 -2.324 -9.645 1.00 93.94 84 ILE A CA 1
ATOM 687 C C . ILE A 1 84 ? -3.027 -0.813 -9.906 1.00 93.94 84 ILE A C 1
ATOM 689 O O . ILE A 1 84 ? -3.825 -0.069 -9.339 1.00 93.94 84 ILE A O 1
ATOM 693 N N . ILE A 1 85 ? -2.163 -0.361 -10.822 1.00 94.06 85 ILE A N 1
ATOM 694 C CA . ILE A 1 85 ? -2.093 1.028 -11.272 1.00 94.06 85 ILE A CA 1
ATOM 695 C C . ILE A 1 85 ? -2.404 1.090 -12.761 1.00 94.06 85 ILE A C 1
ATOM 697 O O . ILE A 1 85 ? -1.696 0.536 -13.603 1.00 94.06 85 ILE A O 1
ATOM 701 N N . LYS A 1 86 ? -3.451 1.835 -13.105 1.00 92.94 86 LYS A N 1
ATOM 702 C CA . LYS A 1 86 ? -3.903 2.008 -14.487 1.00 92.94 86 LYS A CA 1
ATOM 703 C C . LYS A 1 86 ? -2.760 2.457 -15.412 1.00 92.94 86 LYS A C 1
ATOM 705 O O . LYS A 1 86 ? -2.098 3.461 -15.149 1.00 92.94 86 LYS A O 1
ATOM 710 N N . ASN A 1 87 ? -2.619 1.785 -16.558 1.00 93.44 87 ASN A N 1
ATOM 711 C CA . ASN A 1 87 ? -1.569 2.019 -17.562 1.00 93.44 87 ASN A CA 1
ATOM 712 C C . ASN A 1 87 ? -0.139 1.704 -17.072 1.00 93.44 87 ASN A C 1
ATOM 714 O O . ASN A 1 87 ? 0.801 2.396 -17.483 1.00 93.44 87 ASN A O 1
ATOM 718 N N . THR A 1 88 ? 0.041 0.677 -16.234 1.00 94.69 88 THR A N 1
ATOM 719 C CA . THR A 1 88 ? 1.370 0.270 -15.734 1.00 94.69 88 THR A CA 1
ATOM 720 C C . THR A 1 88 ? 2.366 0.058 -16.883 1.00 94.69 88 THR A C 1
ATOM 722 O O . THR A 1 88 ? 3.482 0.572 -16.842 1.00 94.69 88 THR A O 1
ATOM 725 N N . ASP A 1 89 ? 1.938 -0.562 -17.981 1.00 94.25 89 ASP A N 1
ATOM 726 C CA . ASP A 1 89 ? 2.800 -0.855 -19.135 1.00 94.25 89 ASP A CA 1
ATOM 727 C C . ASP A 1 89 ? 3.411 0.388 -19.778 1.00 94.25 89 ASP A C 1
ATOM 729 O O . ASP A 1 89 ? 4.590 0.417 -20.132 1.00 94.25 89 ASP A O 1
ATOM 733 N N . LYS A 1 90 ? 2.621 1.462 -19.893 1.00 96.56 90 LYS A N 1
ATOM 734 C CA . LYS A 1 90 ? 3.101 2.734 -20.451 1.00 96.56 90 LYS A CA 1
ATOM 735 C C . LYS A 1 90 ? 4.138 3.377 -19.537 1.00 96.56 90 LYS A C 1
ATOM 737 O O . LYS A 1 90 ? 5.046 4.056 -20.017 1.00 96.56 90 LYS A O 1
ATOM 742 N N . ILE A 1 91 ? 3.988 3.188 -18.227 1.00 97.44 91 ILE A N 1
ATOM 743 C CA . ILE A 1 91 ? 4.922 3.693 -17.224 1.00 97.44 91 ILE A CA 1
ATOM 744 C C . ILE A 1 91 ? 6.241 2.933 -17.335 1.00 97.44 91 ILE A C 1
ATOM 746 O O . ILE A 1 91 ? 7.291 3.559 -17.479 1.00 97.44 91 ILE A O 1
ATOM 750 N N . PHE A 1 92 ? 6.179 1.604 -17.357 1.00 97.75 92 PHE A N 1
ATOM 751 C CA . PHE A 1 92 ? 7.344 0.739 -17.505 1.00 97.75 92 PHE A CA 1
ATOM 752 C C . PHE A 1 92 ? 8.110 1.012 -18.801 1.00 97.75 92 PHE A C 1
ATOM 754 O O . PHE A 1 92 ? 9.319 1.239 -18.760 1.00 97.75 92 PHE A O 1
ATOM 761 N N . LEU A 1 93 ? 7.414 1.121 -19.936 1.00 97.94 93 LEU A N 1
ATOM 762 C CA . LEU A 1 93 ? 8.038 1.459 -21.216 1.00 97.94 93 LEU A CA 1
ATOM 763 C C . LEU A 1 93 ? 8.770 2.810 -21.168 1.00 97.94 93 LEU A C 1
ATOM 765 O O . LEU A 1 93 ? 9.868 2.946 -21.708 1.00 97.94 93 LEU A O 1
ATOM 769 N N . ARG A 1 94 ? 8.182 3.823 -20.515 1.00 97.88 94 ARG A N 1
ATOM 770 C CA . ARG A 1 94 ? 8.811 5.145 -20.364 1.00 97.88 94 ARG A CA 1
ATOM 771 C C . ARG A 1 94 ? 10.075 5.078 -19.508 1.00 97.88 94 ARG A C 1
ATOM 773 O O . ARG A 1 94 ? 11.066 5.707 -19.868 1.00 97.88 94 ARG A O 1
ATOM 780 N N . VAL A 1 95 ? 10.044 4.332 -18.404 1.00 98.12 95 VAL A N 1
ATOM 781 C CA . VAL A 1 95 ? 11.213 4.147 -17.532 1.00 98.12 95 VAL A CA 1
ATOM 782 C C . VAL A 1 95 ? 12.329 3.425 -18.290 1.00 98.12 95 VAL A C 1
ATOM 784 O O . VAL A 1 95 ? 13.452 3.925 -18.310 1.00 98.12 95 VAL A O 1
ATOM 787 N N . LYS A 1 96 ? 12.013 2.338 -19.008 1.00 97.75 96 LYS A N 1
ATOM 788 C CA . LYS A 1 96 ? 12.983 1.558 -19.796 1.00 97.75 96 LYS A CA 1
ATOM 789 C C . LYS A 1 96 ? 13.671 2.417 -20.859 1.00 97.75 96 LYS A C 1
ATOM 791 O O . LYS A 1 96 ? 14.890 2.408 -20.972 1.00 97.75 96 LYS A O 1
ATOM 796 N N . LYS A 1 97 ? 12.904 3.242 -21.584 1.00 97.44 97 LYS A N 1
ATOM 797 C CA . LYS A 1 97 ? 13.429 4.178 -22.599 1.00 97.44 97 LYS A CA 1
ATOM 798 C C . LYS A 1 97 ? 14.312 5.297 -22.036 1.00 97.44 97 LYS A C 1
ATOM 800 O O . LYS A 1 97 ? 14.990 5.963 -22.809 1.00 97.44 97 LYS A O 1
ATOM 805 N N . SER A 1 98 ? 14.283 5.538 -20.725 1.00 97.44 98 SER A N 1
ATOM 806 C CA . SER A 1 98 ? 15.114 6.558 -20.073 1.00 97.44 98 SER A CA 1
ATOM 807 C C . SER A 1 98 ? 16.494 6.048 -19.638 1.00 97.44 98 SER A C 1
ATOM 809 O O . SER A 1 98 ? 17.272 6.819 -19.073 1.00 97.44 98 SER A O 1
ATOM 811 N N . LEU A 1 99 ? 16.777 4.762 -19.859 1.00 98.00 99 LEU A N 1
ATOM 812 C CA . LEU A 1 99 ? 18.024 4.094 -19.495 1.00 98.00 99 LEU A CA 1
ATOM 813 C C . LEU A 1 99 ? 18.898 3.814 -20.733 1.00 98.00 99 LEU A C 1
ATOM 815 O O . LEU A 1 99 ? 18.373 3.759 -21.849 1.00 98.00 99 LEU A O 1
ATOM 819 N N . PRO A 1 100 ? 20.223 3.627 -20.557 1.00 97.38 100 PRO A N 1
ATOM 820 C CA . PRO A 1 100 ? 21.126 3.164 -21.616 1.00 97.38 100 PRO A CA 1
ATOM 821 C C . PRO A 1 100 ? 20.671 1.840 -22.239 1.00 97.38 100 PRO A C 1
ATOM 823 O O . PRO A 1 100 ? 19.945 1.078 -21.614 1.00 97.38 100 PRO A O 1
ATOM 826 N N . LYS A 1 101 ? 21.089 1.530 -23.470 1.00 93.75 101 LYS A N 1
ATOM 827 C CA . LYS A 1 101 ? 20.595 0.349 -24.210 1.00 93.75 101 LYS A CA 1
ATOM 828 C C . LYS A 1 101 ? 20.911 -0.990 -23.521 1.00 93.75 101 LYS A C 1
ATOM 830 O O . LYS A 1 101 ? 20.157 -1.941 -23.683 1.00 93.75 101 LYS A O 1
ATOM 835 N N . ASP A 1 102 ? 22.006 -1.046 -22.783 1.00 95.69 102 ASP A N 1
ATOM 836 C CA . ASP A 1 102 ? 22.602 -2.207 -22.120 1.00 95.69 102 ASP A CA 1
ATOM 837 C C . ASP A 1 102 ? 22.289 -2.289 -20.614 1.00 95.69 102 ASP A C 1
ATOM 839 O O . ASP A 1 102 ? 22.932 -3.045 -19.891 1.00 95.69 102 ASP A O 1
ATOM 843 N N . HIS A 1 103 ? 21.296 -1.530 -20.136 1.00 98.31 103 HIS A N 1
ATOM 844 C CA . HIS A 1 103 ? 20.865 -1.580 -18.739 1.00 98.31 103 HIS A CA 1
ATOM 845 C C . HIS A 1 103 ? 20.351 -2.967 -18.327 1.00 98.31 103 HIS A C 1
ATOM 847 O O . HIS A 1 103 ? 19.753 -3.699 -19.118 1.00 98.31 103 HIS A O 1
ATOM 853 N N . THR A 1 104 ? 20.528 -3.290 -17.051 1.00 98.25 104 THR A N 1
ATOM 854 C CA . THR A 1 104 ? 20.037 -4.521 -16.425 1.00 98.25 104 THR A CA 1
ATOM 855 C C . THR A 1 104 ? 18.621 -4.349 -15.859 1.00 98.25 104 THR A C 1
ATOM 857 O O . THR A 1 104 ? 18.119 -3.230 -15.710 1.00 98.25 104 THR A O 1
ATOM 860 N N . VAL A 1 105 ? 17.970 -5.454 -15.468 1.00 98.00 105 VAL A N 1
ATOM 861 C CA . VAL A 1 105 ? 16.711 -5.384 -14.700 1.00 98.00 105 VAL A CA 1
ATOM 862 C C . VAL A 1 105 ? 16.899 -4.663 -13.358 1.00 98.00 105 VAL A C 1
ATOM 864 O O . VAL A 1 105 ? 15.991 -3.965 -12.914 1.00 98.00 105 VAL A O 1
ATOM 867 N N . ALA A 1 106 ? 18.080 -4.756 -12.737 1.00 98.25 106 ALA A N 1
ATOM 868 C CA . ALA A 1 106 ? 18.384 -4.042 -11.499 1.00 98.25 106 ALA A CA 1
ATOM 869 C C . ALA A 1 106 ? 18.422 -2.520 -11.725 1.00 98.25 106 ALA A C 1
ATOM 871 O O . ALA A 1 106 ? 17.753 -1.780 -11.005 1.00 98.25 106 ALA A O 1
ATOM 872 N N . ASP A 1 107 ? 19.085 -2.056 -12.792 1.00 98.50 107 ASP A N 1
ATOM 873 C CA . ASP A 1 107 ? 19.078 -0.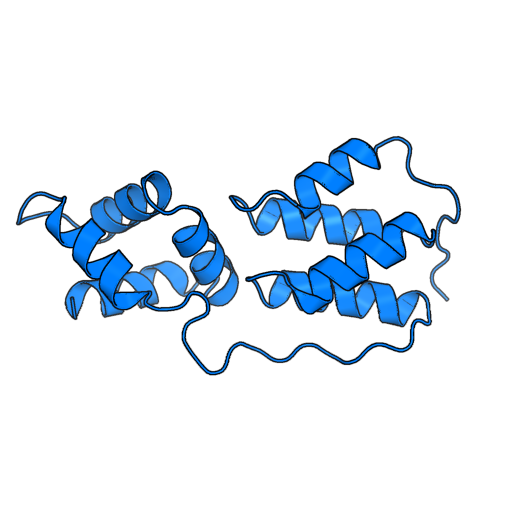636 -13.180 1.00 98.50 107 ASP A CA 1
ATOM 874 C C . ASP A 1 107 ? 17.653 -0.138 -13.459 1.00 98.50 107 ASP A C 1
ATOM 876 O O . ASP A 1 107 ? 17.278 0.983 -13.098 1.00 98.50 107 ASP A O 1
ATOM 880 N N . PHE A 1 108 ? 16.835 -0.982 -14.098 1.00 98.56 108 PHE A N 1
ATOM 881 C CA . PHE A 1 108 ? 15.424 -0.697 -14.334 1.00 98.56 108 PHE A CA 1
ATOM 882 C C . PHE A 1 108 ? 14.628 -0.587 -13.031 1.00 98.56 108 PHE A C 1
ATOM 884 O O . PHE A 1 108 ? 13.868 0.371 -12.876 1.00 98.56 108 PHE A O 1
ATOM 891 N N . ALA A 1 109 ? 14.819 -1.515 -12.093 1.00 98.50 109 ALA A N 1
ATOM 892 C CA . ALA A 1 109 ? 14.170 -1.514 -10.786 1.00 98.50 109 ALA A CA 1
ATOM 893 C C . ALA A 1 109 ? 14.523 -0.251 -9.984 1.00 98.50 109 ALA A C 1
ATOM 895 O O . ALA A 1 109 ? 13.626 0.442 -9.496 1.00 98.50 109 ALA A O 1
ATOM 896 N N . ASP A 1 110 ? 15.804 0.118 -9.938 1.00 98.50 110 ASP A N 1
ATOM 897 C CA . ASP A 1 110 ? 16.280 1.331 -9.269 1.00 98.50 110 ASP A CA 1
ATOM 898 C C . ASP A 1 110 ? 15.709 2.598 -9.913 1.00 98.50 110 ASP A C 1
ATOM 900 O O . ASP A 1 110 ? 15.246 3.522 -9.229 1.00 98.50 110 ASP A O 1
ATOM 904 N N . LYS A 1 111 ? 15.683 2.649 -11.249 1.00 98.44 111 LYS A N 1
ATOM 905 C CA . LYS A 1 111 ? 15.086 3.769 -11.981 1.00 98.44 111 LYS A CA 1
ATOM 906 C C . LYS A 1 111 ? 13.581 3.860 -11.741 1.00 98.44 111 LYS A C 1
ATOM 908 O O . LYS A 1 111 ? 13.074 4.967 -11.542 1.00 98.44 111 LYS A O 1
ATOM 913 N N . LEU A 1 112 ? 12.877 2.728 -11.730 1.00 98.31 112 LEU A N 1
ATOM 914 C CA . LEU A 1 112 ? 11.447 2.648 -11.449 1.00 98.31 112 LEU A CA 1
ATOM 915 C C . LEU A 1 112 ? 11.155 3.151 -10.035 1.00 98.31 112 LEU A C 1
ATOM 917 O O . LEU A 1 112 ? 10.316 4.036 -9.881 1.00 98.31 112 LEU A O 1
ATOM 921 N N . LYS A 1 113 ? 11.904 2.682 -9.032 1.00 97.94 113 LYS A N 1
ATOM 922 C CA . LYS A 1 113 ? 11.780 3.128 -7.639 1.00 97.94 113 LYS A CA 1
ATOM 923 C C . LYS A 1 113 ? 11.983 4.635 -7.500 1.00 97.94 113 LYS A C 1
ATOM 925 O O . LYS A 1 113 ? 11.229 5.296 -6.796 1.00 97.94 113 LYS A O 1
ATOM 930 N N . ARG A 1 114 ? 12.961 5.207 -8.209 1.00 97.38 114 ARG A N 1
ATOM 931 C CA . ARG A 1 114 ? 13.226 6.656 -8.188 1.00 97.38 114 ARG A CA 1
ATOM 932 C C . ARG A 1 114 ? 12.164 7.490 -8.900 1.00 97.38 114 ARG A C 1
ATOM 934 O O . ARG A 1 114 ? 11.866 8.592 -8.454 1.00 97.38 114 ARG A O 1
ATOM 941 N N . MET A 1 115 ? 11.660 7.027 -10.044 1.00 97.00 115 MET A N 1
ATOM 942 C CA . MET A 1 115 ? 10.747 7.817 -10.879 1.00 97.00 115 MET A CA 1
ATOM 943 C C . MET A 1 115 ? 9.277 7.633 -10.511 1.00 97.00 115 MET A C 1
ATOM 945 O O . MET A 1 115 ? 8.488 8.556 -10.700 1.00 97.00 115 MET A O 1
ATOM 949 N N . ARG A 1 116 ? 8.902 6.430 -10.076 1.00 96.75 116 ARG A N 1
ATOM 950 C CA . ARG A 1 116 ? 7.526 5.976 -9.847 1.00 96.75 116 ARG A CA 1
ATOM 951 C C . ARG A 1 116 ? 7.488 5.008 -8.673 1.00 96.75 116 ARG A C 1
ATOM 953 O O . ARG A 1 116 ? 7.130 3.839 -8.815 1.00 96.75 116 ARG A O 1
ATOM 960 N N . VAL A 1 117 ? 7.877 5.534 -7.511 1.00 97.12 117 VAL A N 1
ATOM 961 C CA . VAL A 1 117 ? 7.867 4.798 -6.244 1.00 97.12 117 VAL A CA 1
ATOM 962 C C . VAL A 1 117 ? 6.491 4.217 -5.936 1.00 97.12 117 VAL A C 1
ATOM 964 O O . VAL A 1 117 ? 6.425 3.108 -5.447 1.00 97.12 117 VAL A O 1
ATOM 967 N N . ASP A 1 118 ? 5.407 4.894 -6.314 1.00 95.94 118 ASP A N 1
ATOM 968 C CA . ASP A 1 118 ? 4.033 4.405 -6.173 1.00 95.94 118 ASP A CA 1
ATOM 969 C C . ASP A 1 118 ? 3.797 3.075 -6.908 1.00 95.94 118 ASP A C 1
ATOM 971 O O . ASP A 1 118 ? 3.137 2.178 -6.390 1.00 95.94 118 ASP A O 1
ATOM 975 N N . VAL A 1 119 ? 4.372 2.928 -8.106 1.00 97.25 119 VAL A N 1
ATOM 976 C CA . VAL A 1 119 ? 4.285 1.696 -8.901 1.00 97.25 119 VAL A CA 1
ATOM 977 C C . VAL A 1 119 ? 5.200 0.622 -8.356 1.00 97.25 119 VAL A C 1
ATOM 979 O O . VAL A 1 119 ? 4.785 -0.529 -8.246 1.00 97.25 119 VAL A O 1
ATOM 982 N N . PHE A 1 120 ? 6.429 0.995 -8.010 1.00 98.12 120 PHE A N 1
ATOM 983 C CA . PHE A 1 120 ? 7.363 0.071 -7.384 1.00 98.12 120 PHE A CA 1
ATOM 984 C C . PHE A 1 120 ? 6.767 -0.511 -6.095 1.00 98.12 120 PHE A C 1
ATOM 986 O O . PHE A 1 120 ? 6.699 -1.723 -5.952 1.00 98.12 120 PHE A O 1
ATOM 993 N N . ASP A 1 121 ? 6.267 0.353 -5.211 1.00 98.12 121 ASP A N 1
ATOM 994 C CA . ASP A 1 121 ? 5.668 0.014 -3.922 1.00 98.12 121 ASP A CA 1
ATOM 995 C C . ASP A 1 121 ? 4.479 -0.941 -4.064 1.00 98.12 121 ASP A C 1
ATOM 997 O O . ASP A 1 121 ? 4.430 -1.980 -3.410 1.00 98.12 121 ASP A O 1
ATOM 1001 N N . ALA A 1 122 ? 3.548 -0.614 -4.966 1.00 97.38 122 ALA A N 1
ATOM 1002 C CA . ALA A 1 122 ? 2.351 -1.411 -5.194 1.00 97.38 122 ALA A CA 1
ATOM 1003 C C . ALA A 1 122 ? 2.675 -2.840 -5.658 1.00 97.38 122 ALA A C 1
ATOM 1005 O O . ALA A 1 122 ? 2.139 -3.804 -5.114 1.00 97.38 122 ALA A O 1
ATOM 1006 N N . TYR A 1 123 ? 3.561 -2.989 -6.649 1.00 97.50 123 TYR A N 1
ATOM 1007 C CA . TYR A 1 123 ? 3.899 -4.311 -7.181 1.00 97.50 123 TYR A CA 1
ATOM 1008 C C . TYR A 1 123 ? 4.891 -5.073 -6.306 1.00 97.50 123 TYR A C 1
ATOM 1010 O O . TYR A 1 123 ? 4.813 -6.297 -6.257 1.00 97.50 123 TYR A O 1
ATOM 1018 N N . GLU A 1 124 ? 5.789 -4.394 -5.591 1.00 97.94 124 GLU A N 1
ATOM 1019 C CA . GLU A 1 124 ? 6.642 -5.055 -4.601 1.00 97.94 124 GLU A CA 1
ATOM 1020 C C . GLU A 1 124 ? 5.789 -5.658 -3.480 1.00 97.94 124 GLU A C 1
ATOM 1022 O O . GLU A 1 124 ? 5.988 -6.815 -3.119 1.00 97.94 124 GLU A O 1
ATOM 1027 N N . GLY A 1 125 ? 4.800 -4.914 -2.975 1.00 96.88 125 GLY A N 1
ATOM 1028 C CA . GLY A 1 125 ? 3.874 -5.420 -1.963 1.00 96.88 125 GLY A CA 1
ATOM 1029 C C . GLY A 1 125 ? 2.968 -6.546 -2.466 1.00 96.88 125 GLY A C 1
ATOM 1030 O O . GLY A 1 125 ? 2.694 -7.483 -1.726 1.00 96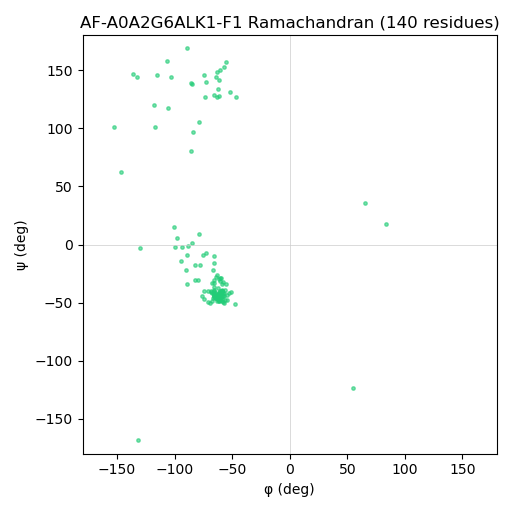.88 125 GLY A O 1
ATOM 1031 N N . ASP A 1 126 ? 2.521 -6.487 -3.722 1.00 95.94 126 ASP A N 1
ATOM 1032 C CA . ASP A 1 126 ? 1.663 -7.524 -4.313 1.00 95.94 126 ASP A CA 1
ATOM 1033 C C . ASP A 1 126 ? 2.419 -8.817 -4.655 1.00 95.94 126 ASP A C 1
ATOM 1035 O O . ASP A 1 126 ? 1.903 -9.916 -4.455 1.00 95.94 126 ASP A O 1
ATOM 1039 N N . LYS A 1 127 ? 3.646 -8.708 -5.180 1.00 96.06 127 LYS A N 1
ATOM 1040 C CA . LYS A 1 127 ? 4.442 -9.870 -5.612 1.00 96.06 127 LYS A CA 1
ATOM 1041 C C . LYS A 1 127 ? 5.336 -10.437 -4.515 1.00 96.06 127 LYS A C 1
ATOM 1043 O O . LYS A 1 127 ? 5.721 -11.603 -4.599 1.00 96.06 127 LYS A O 1
ATOM 1048 N N . GLY A 1 128 ? 5.668 -9.647 -3.496 1.00 95.38 128 GLY A N 1
ATOM 1049 C CA . GLY A 1 128 ? 6.504 -10.077 -2.382 1.00 95.38 128 GLY A CA 1
ATOM 1050 C C . GLY A 1 128 ? 7.845 -10.640 -2.859 1.00 95.38 128 GLY A C 1
ATOM 1051 O O . GLY A 1 128 ? 8.587 -9.977 -3.583 1.00 95.38 128 GLY A O 1
ATOM 1052 N N . ALA A 1 129 ? 8.148 -11.881 -2.473 1.00 96.12 129 ALA A N 1
ATOM 1053 C CA . ALA A 1 129 ? 9.398 -12.556 -2.834 1.00 96.12 129 ALA A CA 1
ATOM 1054 C C . ALA A 1 129 ? 9.589 -12.730 -4.354 1.00 96.12 129 ALA A C 1
ATOM 1056 O O . ALA A 1 129 ? 10.720 -12.703 -4.833 1.00 96.12 129 ALA A O 1
ATOM 1057 N N . GLU A 1 130 ? 8.499 -12.830 -5.119 1.00 97.25 130 GLU A N 1
ATOM 1058 C CA . GLU A 1 130 ? 8.539 -13.005 -6.577 1.00 97.25 130 GLU A CA 1
ATOM 1059 C C . GLU A 1 130 ? 8.677 -11.682 -7.341 1.00 97.25 130 GLU A C 1
ATOM 1061 O O . GLU A 1 130 ? 8.688 -11.676 -8.572 1.00 97.25 130 GLU A O 1
ATOM 1066 N N . PHE A 1 131 ? 8.777 -10.544 -6.644 1.00 97.81 131 PHE A N 1
ATOM 1067 C CA . PHE A 1 131 ? 8.778 -9.229 -7.282 1.00 97.81 131 PHE A CA 1
ATOM 1068 C C . PHE A 1 131 ? 9.870 -9.076 -8.342 1.00 97.81 131 PHE A C 1
ATOM 1070 O O . PHE A 1 131 ? 9.570 -8.637 -9.450 1.00 97.81 131 PHE A O 1
ATOM 1077 N N . MET A 1 132 ? 11.115 -9.458 -8.039 1.00 98.12 132 MET A N 1
ATOM 1078 C CA . MET A 1 132 ? 12.219 -9.292 -8.990 1.00 98.12 132 MET A CA 1
ATOM 1079 C C . MET A 1 132 ? 12.086 -10.212 -10.206 1.00 98.12 132 MET A C 1
ATOM 1081 O O . MET A 1 132 ? 12.285 -9.743 -11.324 1.00 98.12 132 MET A O 1
ATOM 1085 N N . ASN A 1 133 ? 11.669 -11.467 -10.009 1.00 98.19 133 ASN A N 1
ATOM 1086 C CA . ASN A 1 133 ? 11.417 -12.410 -11.105 1.00 98.19 133 ASN A CA 1
ATOM 1087 C C . ASN A 1 133 ? 10.304 -11.886 -12.025 1.00 98.19 133 ASN A C 1
ATOM 1089 O O . ASN A 1 133 ? 10.469 -11.785 -13.240 1.00 98.19 133 ASN A O 1
ATOM 1093 N N . TRP A 1 134 ? 9.184 -11.463 -11.432 1.00 97.56 134 TRP A N 1
ATOM 1094 C CA . TRP A 1 134 ? 8.070 -10.865 -12.163 1.00 97.56 134 TRP A CA 1
ATOM 1095 C C . TRP A 1 134 ? 8.485 -9.589 -12.912 1.00 97.56 134 TRP A C 1
ATOM 1097 O O . TRP A 1 134 ? 8.087 -9.378 -14.062 1.00 97.56 134 TRP A O 1
ATOM 1107 N N . LEU A 1 135 ? 9.295 -8.736 -12.277 1.00 98.00 135 LEU A N 1
ATOM 1108 C CA . LEU A 1 135 ? 9.778 -7.495 -12.874 1.00 98.00 135 LEU A CA 1
ATOM 1109 C C . LEU A 1 135 ? 10.699 -7.774 -14.063 1.00 98.00 135 LEU A C 1
ATOM 1111 O O . LEU A 1 135 ? 10.581 -7.089 -15.078 1.00 98.00 135 LEU A O 1
ATOM 1115 N N . GLU A 1 136 ? 11.569 -8.780 -13.967 1.00 98.19 136 GLU A N 1
ATOM 1116 C CA . GLU A 1 136 ? 12.449 -9.218 -15.052 1.00 9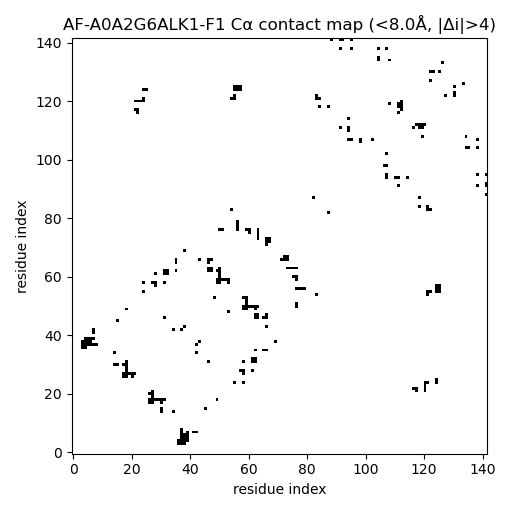8.19 136 GLU A CA 1
ATOM 1117 C C . GLU A 1 136 ? 11.656 -9.740 -16.249 1.00 98.19 136 GLU A C 1
ATOM 1119 O O . GLU A 1 136 ? 11.858 -9.278 -17.375 1.00 98.19 136 GLU A O 1
ATOM 1124 N N . GLU A 1 137 ? 10.685 -10.625 -16.014 1.00 97.50 137 GLU A N 1
ATOM 1125 C CA . GLU A 1 137 ? 9.807 -11.126 -17.071 1.00 97.50 137 GLU A CA 1
ATOM 1126 C C . GLU A 1 137 ? 9.038 -10.001 -17.761 1.00 97.50 137 GLU A C 1
ATOM 1128 O O . GLU A 1 137 ? 8.843 -10.019 -18.983 1.00 97.50 137 GLU A O 1
ATOM 1133 N N . ARG A 1 138 ? 8.570 -9.017 -16.984 1.00 95.69 138 ARG A N 1
ATOM 1134 C CA . ARG A 1 138 ? 7.877 -7.860 -17.538 1.00 95.69 138 ARG A CA 1
ATOM 1135 C C . ARG A 1 138 ? 8.835 -7.008 -18.348 1.00 95.69 138 ARG A C 1
ATOM 1137 O O . ARG A 1 138 ? 8.509 -6.671 -19.482 1.00 95.69 138 ARG A O 1
ATOM 1144 N N . TRP A 1 139 ? 10.001 -6.701 -17.790 1.00 97.31 139 TRP A N 1
ATOM 1145 C CA . TRP A 1 139 ? 11.046 -5.894 -18.401 1.00 97.31 139 TRP A CA 1
ATOM 1146 C C . TRP A 1 139 ? 11.523 -6.469 -19.738 1.00 97.31 139 TRP A C 1
ATOM 1148 O O . TRP A 1 139 ? 11.650 -5.718 -20.710 1.00 97.31 139 TRP A O 1
ATOM 1158 N N . ALA A 1 140 ? 11.698 -7.788 -19.829 1.00 95.94 140 ALA A N 1
ATOM 1159 C CA . ALA A 1 140 ? 12.087 -8.480 -21.057 1.00 95.94 140 ALA A CA 1
ATOM 1160 C C . ALA A 1 140 ? 11.047 -8.341 -22.187 1.00 95.94 140 ALA A C 1
ATOM 1162 O O . ALA A 1 140 ? 11.404 -8.392 -23.362 1.00 95.94 140 ALA A O 1
ATOM 1163 N N . LYS A 1 141 ? 9.769 -8.121 -21.844 1.00 94.81 141 LYS A N 1
ATOM 1164 C CA . LYS A 1 141 ? 8.642 -7.988 -22.787 1.00 94.81 141 LYS A CA 1
ATOM 1165 C C . LYS A 1 141 ? 8.323 -6.535 -23.189 1.00 94.81 141 LYS A C 1
ATOM 1167 O O . LYS A 1 141 ? 7.393 -6.334 -23.970 1.00 94.81 141 LYS A O 1
ATOM 1172 N N . LEU A 1 142 ? 9.028 -5.538 -22.636 1.00 90.94 142 LEU A N 1
ATOM 1173 C CA . LEU A 1 142 ? 8.828 -4.096 -22.904 1.00 90.94 142 LEU A CA 1
ATOM 1174 C C . LEU A 1 142 ? 9.540 -3.590 -24.159 1.00 90.94 142 LEU A C 1
ATOM 1176 O O . LEU A 1 142 ? 10.727 -3.957 -24.337 1.00 90.94 142 LEU A O 1
#